Protein AF-A0A831ZA77-F1 (afdb_monomer_lite)

Foldseek 3Di:
DVVVVVVVVVVVVVVVVVVVVVVVVVVVQFKDKDKDFPQDPPVVDPWDWDDDPFKIKTWDDDPPPLQKIKIKMKGQAQDDDQDAFDWFWFQGPVGIDTDTADWDDDHRMIMRGIMMMGIPDHGDGD

Sequence (126 aa):
MKVACISFFIAFILLVILFIAWVCMKVGTENRIRIIFIGDPLTFLPWKGSGTRSYMLEYVPLSCEGTCLLARAWTFMPSGECGEQGSIRVETVNGEIQMVGEPYNSGPYCYNGAFLVISEKFVKLL

Structure (mmCIF, N/CA/C/O backbone):
data_AF-A0A831ZA77-F1
#
_entry.id   AF-A0A831ZA77-F1
#
loop_
_atom_site.group_PDB
_atom_site.id
_atom_site.type_symbol
_atom_site.label_atom_id
_atom_site.label_alt_id
_atom_site.label_comp_id
_atom_site.label_asym_id
_atom_site.label_entity_id
_atom_site.label_seq_id
_atom_site.pdbx_PDB_ins_code
_atom_site.Cartn_x
_atom_site.Cartn_y
_atom_site.Cartn_z
_atom_site.occupancy
_atom_site.B_iso_or_equiv
_atom_site.auth_seq_id
_atom_site.auth_comp_id
_atom_site.auth_asym_id
_atom_site.auth_atom_id
_atom_site.pdbx_PDB_model_num
ATOM 1 N N . MET A 1 1 ? -33.398 24.706 48.703 1.00 59.91 1 MET A N 1
ATOM 2 C CA . MET A 1 1 ? -31.927 24.575 48.545 1.00 59.91 1 MET A CA 1
ATOM 3 C C . MET A 1 1 ? -31.440 23.130 48.433 1.00 59.91 1 MET A C 1
ATOM 5 O O . MET A 1 1 ? -30.793 22.836 47.442 1.00 59.91 1 MET A O 1
ATOM 9 N N . LYS A 1 2 ? -31.764 22.206 49.357 1.00 61.12 2 LYS A N 1
ATOM 10 C CA . LYS A 1 2 ? -31.254 20.812 49.307 1.00 61.12 2 LYS A CA 1
ATOM 11 C C . LYS A 1 2 ? -31.611 20.031 48.027 1.00 61.12 2 LYS A C 1
ATOM 13 O O . LYS A 1 2 ? -30.740 19.389 47.460 1.00 61.12 2 LYS A O 1
ATOM 18 N N . VAL A 1 3 ? -3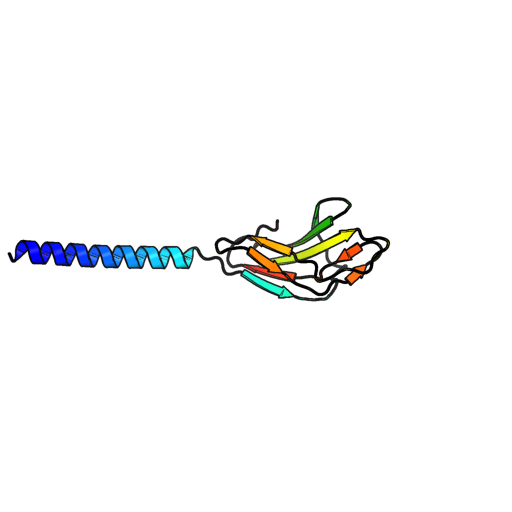2.851 20.137 47.542 1.00 70.00 3 VAL A N 1
ATOM 19 C CA . VAL A 1 3 ? -33.317 19.414 46.337 1.00 70.00 3 VAL A CA 1
ATOM 20 C C . VAL A 1 3 ? -32.602 19.888 45.062 1.00 70.00 3 VAL A C 1
ATOM 22 O O . VAL A 1 3 ? -32.224 19.065 44.238 1.00 70.00 3 VAL A O 1
ATOM 25 N N . ALA A 1 4 ? -32.333 21.194 44.948 1.00 72.94 4 ALA A N 1
ATOM 26 C CA . ALA A 1 4 ? -31.617 21.775 43.809 1.00 72.94 4 ALA A CA 1
ATOM 27 C C . ALA A 1 4 ? -30.126 21.377 43.773 1.00 72.94 4 ALA A C 1
ATOM 29 O O . ALA A 1 4 ? -29.574 21.144 42.701 1.00 72.94 4 ALA A O 1
ATOM 30 N N . CYS A 1 5 ? -29.477 21.240 44.937 1.00 76.00 5 CYS A N 1
ATOM 31 C CA . CYS A 1 5 ? -28.112 20.705 45.004 1.00 76.00 5 CYS A CA 1
ATOM 32 C C . CYS A 1 5 ? -28.054 19.231 44.585 1.00 76.00 5 CYS A C 1
ATOM 34 O O . CYS A 1 5 ? -27.130 18.840 43.879 1.00 76.00 5 CYS A O 1
ATOM 36 N N . ILE A 1 6 ? -29.037 18.421 44.995 1.00 80.62 6 ILE A N 1
ATOM 37 C CA . ILE A 1 6 ? -29.094 16.995 44.637 1.00 80.62 6 ILE A CA 1
ATOM 38 C C . ILE A 1 6 ? -29.320 16.834 43.129 1.00 80.62 6 ILE A C 1
ATOM 40 O O . ILE A 1 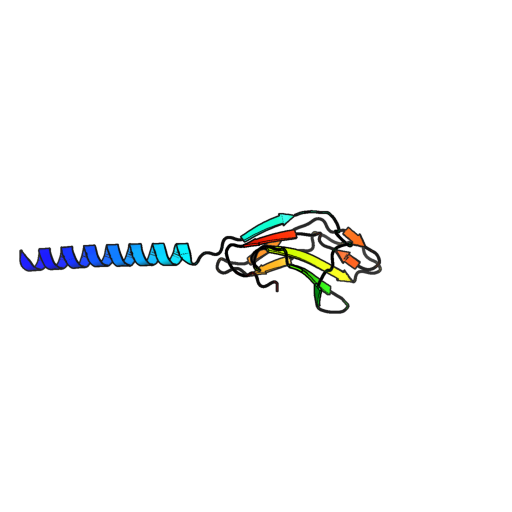6 ? -28.615 16.056 42.490 1.00 80.62 6 ILE A O 1
ATOM 44 N N . SER A 1 7 ? -30.233 17.609 42.534 1.00 80.62 7 SER A N 1
ATOM 45 C CA . SER A 1 7 ? -30.464 17.569 41.086 1.00 80.62 7 SER A CA 1
ATOM 46 C C . SER A 1 7 ? -29.239 18.016 40.284 1.00 80.62 7 SER A C 1
ATOM 48 O O . SER A 1 7 ? -28.936 17.420 39.254 1.00 80.62 7 SER A O 1
ATOM 50 N N . PHE A 1 8 ? -28.499 19.020 40.768 1.00 86.12 8 PHE A N 1
ATOM 51 C CA . PHE A 1 8 ? -27.255 19.467 40.138 1.00 86.12 8 PHE A CA 1
ATOM 52 C C . PHE A 1 8 ? -26.163 18.388 40.193 1.00 86.12 8 PHE A C 1
ATOM 54 O O . PHE A 1 8 ? -25.498 18.131 39.192 1.00 86.12 8 PHE A O 1
ATOM 61 N N . PHE A 1 9 ? -26.020 17.704 41.332 1.00 86.69 9 PHE A N 1
ATOM 62 C CA . PHE A 1 9 ? -25.058 16.610 41.487 1.00 86.69 9 PHE A CA 1
ATOM 63 C C . PHE A 1 9 ? -25.364 15.433 40.552 1.00 86.69 9 PHE A C 1
ATOM 65 O O . PHE A 1 9 ? -24.458 14.895 39.919 1.00 86.69 9 PHE A O 1
ATOM 72 N N . ILE A 1 10 ? -26.641 15.065 40.414 1.00 90.38 10 ILE A N 1
ATOM 73 C CA . ILE A 1 10 ? -27.078 14.004 39.493 1.00 90.38 10 ILE A CA 1
ATOM 74 C C . ILE A 1 10 ? -26.797 14.399 38.037 1.00 90.38 10 ILE A C 1
ATOM 76 O O . ILE A 1 10 ? -26.261 13.591 37.278 1.00 90.38 10 ILE A O 1
ATOM 80 N N . ALA A 1 11 ? -27.105 15.641 37.653 1.00 90.88 11 ALA A N 1
ATOM 81 C CA . ALA A 1 11 ? -26.829 16.144 36.308 1.00 90.88 11 ALA A CA 1
ATOM 82 C C . ALA A 1 11 ? -25.325 16.136 35.990 1.00 90.88 11 ALA A C 1
ATOM 84 O O . ALA A 1 11 ? -24.931 15.729 34.899 1.00 90.88 11 ALA A O 1
ATOM 85 N N . PHE A 1 12 ? -24.480 16.518 36.952 1.00 92.94 12 PHE A N 1
ATOM 86 C CA . PHE A 1 12 ? -23.027 16.482 36.797 1.00 92.94 12 PHE A CA 1
ATOM 87 C C . PHE A 1 12 ? -22.504 15.052 36.602 1.00 92.94 12 PHE A C 1
ATOM 89 O O . PHE A 1 12 ? -21.723 14.807 35.686 1.00 92.94 12 PHE A O 1
ATOM 96 N N . ILE A 1 13 ? -22.980 14.088 37.401 1.00 93.62 13 ILE A N 1
ATOM 97 C CA . ILE A 1 13 ? -22.594 12.674 37.263 1.00 93.62 13 ILE A CA 1
ATOM 98 C C . ILE A 1 13 ? -23.004 12.125 35.890 1.00 93.62 13 ILE A C 1
ATOM 100 O O . ILE A 1 13 ? -22.196 11.481 35.225 1.00 93.62 13 ILE A O 1
ATOM 104 N N . LEU A 1 14 ? -24.227 12.413 35.432 1.00 94.25 14 LEU A N 1
ATOM 105 C CA . LEU A 1 14 ? -24.690 12.002 34.102 1.00 94.25 14 LEU A CA 1
ATOM 106 C C . LEU A 1 14 ? -23.823 12.590 32.985 1.00 94.25 14 LEU A C 1
ATOM 108 O O . LEU A 1 14 ? -23.493 11.890 32.030 1.00 94.25 14 LEU A O 1
ATOM 112 N N . LEU A 1 15 ? -23.416 13.851 33.120 1.00 94.19 15 LEU A N 1
ATOM 113 C CA . LEU A 1 15 ? -22.570 14.525 32.141 1.00 94.19 15 LEU A CA 1
ATOM 114 C C . LEU A 1 15 ? -21.165 13.906 32.087 1.00 94.19 15 LEU A C 1
ATOM 116 O O . LEU A 1 15 ? -20.632 13.694 31.000 1.00 94.19 15 LEU A O 1
ATOM 120 N N . VAL A 1 16 ? -20.603 13.529 33.239 1.00 94.50 16 VAL A N 1
ATOM 121 C CA . VAL A 1 16 ? -19.331 12.793 33.315 1.00 94.50 16 VAL A CA 1
ATOM 122 C C . VAL A 1 16 ? -19.450 11.409 32.669 1.00 94.50 16 VAL A C 1
ATOM 124 O O . VAL A 1 16 ? -18.578 11.032 31.890 1.00 94.50 16 VAL A O 1
ATOM 127 N N . ILE A 1 17 ? -20.533 10.666 32.921 1.00 94.38 17 ILE A N 1
ATOM 128 C CA . ILE A 1 17 ? -20.762 9.350 32.298 1.00 94.38 17 ILE A CA 1
ATOM 129 C C . ILE A 1 17 ? -20.876 9.479 30.774 1.00 94.38 17 ILE A C 1
ATOM 131 O O . ILE A 1 17 ? -20.248 8.709 30.050 1.00 94.38 17 ILE A O 1
ATOM 135 N N . LEU A 1 18 ? -21.628 10.468 30.281 1.00 92.88 18 LEU A N 1
ATOM 136 C CA . LEU A 1 18 ? -21.756 10.737 28.846 1.00 92.88 18 LEU A CA 1
ATOM 137 C C . LEU A 1 18 ? -20.412 11.113 28.216 1.00 92.88 18 LEU A C 1
ATOM 139 O O . LEU A 1 18 ? -20.094 10.639 27.127 1.00 92.88 18 LEU A O 1
ATOM 143 N N . PHE A 1 19 ? -19.604 11.917 28.908 1.00 90.38 19 PHE A N 1
ATOM 144 C CA . PHE A 1 19 ? -18.267 12.274 28.446 1.00 90.38 19 PHE A CA 1
ATOM 145 C C . PHE A 1 19 ? -17.345 11.050 28.366 1.00 90.38 19 PHE A C 1
ATOM 147 O O . PHE A 1 19 ? -16.685 10.848 27.349 1.00 90.38 19 PHE A O 1
ATOM 154 N N . ILE A 1 20 ? -17.344 10.189 29.389 1.00 89.56 20 ILE A N 1
ATOM 155 C CA . ILE A 1 20 ? -16.559 8.944 29.391 1.00 89.56 20 ILE A CA 1
ATOM 156 C C . ILE A 1 20 ? -17.021 8.016 28.261 1.00 89.56 20 ILE A C 1
ATOM 158 O O . ILE A 1 20 ? -16.188 7.516 27.508 1.00 89.56 20 ILE A O 1
ATOM 162 N N . ALA A 1 21 ? -18.332 7.827 28.093 1.00 86.31 21 ALA A N 1
ATOM 163 C CA . ALA A 1 21 ? -18.887 7.006 27.020 1.00 86.31 21 ALA A CA 1
ATOM 164 C C . ALA A 1 21 ? -18.482 7.530 25.633 1.00 86.31 21 ALA A C 1
ATOM 166 O O . ALA A 1 21 ? -18.065 6.750 24.776 1.00 86.31 21 ALA A O 1
ATOM 167 N N . TRP A 1 22 ? -18.524 8.851 25.429 1.00 85.75 22 TRP A N 1
ATOM 168 C CA . TRP A 1 22 ? -18.062 9.477 24.193 1.00 85.75 22 TRP A CA 1
ATOM 169 C C . TRP A 1 22 ? -16.563 9.241 23.960 1.00 85.75 22 TRP A C 1
ATOM 171 O O . TRP A 1 22 ? -16.178 8.803 22.874 1.00 85.75 22 TRP A O 1
ATOM 181 N N . VAL A 1 23 ? -15.710 9.458 24.964 1.00 82.44 23 VAL A N 1
ATOM 182 C CA . VAL A 1 23 ? -14.263 9.210 24.839 1.00 82.44 23 VAL A CA 1
ATOM 183 C C . VAL A 1 23 ? -13.986 7.743 24.497 1.00 82.44 23 VAL A C 1
ATOM 185 O O . VAL A 1 23 ? -13.235 7.470 23.562 1.00 82.44 23 VAL A O 1
ATOM 188 N N . CYS A 1 24 ? -14.635 6.796 25.179 1.00 75.38 24 CYS A N 1
ATOM 189 C CA . CYS A 1 24 ? -14.491 5.368 24.894 1.00 75.38 24 CYS A CA 1
ATOM 190 C C . CYS A 1 24 ? -14.934 5.008 23.469 1.00 75.38 24 CYS A C 1
ATOM 192 O O . CYS A 1 24 ? -14.239 4.258 22.784 1.00 75.38 24 CYS A O 1
ATOM 194 N N . MET A 1 25 ? -16.046 5.575 22.993 1.00 74.19 25 MET A N 1
ATOM 195 C CA . MET A 1 25 ? -16.487 5.384 21.611 1.00 74.19 25 MET A CA 1
ATOM 196 C C . MET A 1 25 ? -15.477 5.940 20.604 1.00 74.19 25 MET A C 1
ATOM 198 O O . MET A 1 25 ? -15.153 5.263 19.633 1.00 74.19 25 MET A O 1
ATOM 202 N N . LYS A 1 26 ? -14.940 7.141 20.846 1.00 68.44 26 LYS A N 1
ATOM 203 C CA . LYS A 1 26 ? -13.965 7.781 19.954 1.00 68.44 26 LYS A CA 1
ATOM 204 C C . LYS A 1 26 ? -12.671 6.965 19.846 1.00 68.44 26 LYS A C 1
ATOM 206 O O . LYS A 1 26 ? -12.165 6.761 18.746 1.00 68.44 26 LYS A O 1
ATOM 211 N N . VAL A 1 27 ? -12.179 6.430 20.962 1.00 62.50 27 VAL A N 1
ATOM 212 C CA . VAL A 1 27 ? -10.982 5.572 20.977 1.00 62.50 27 VAL A CA 1
ATOM 213 C C . VAL A 1 27 ? -11.227 4.252 20.235 1.00 62.50 27 VAL A C 1
ATOM 215 O O . VAL A 1 27 ? -10.364 3.813 19.485 1.00 62.50 27 VAL A O 1
ATOM 218 N N . GLY A 1 28 ? -12.413 3.645 20.358 1.00 56.47 28 GLY A N 1
ATOM 219 C CA . GLY A 1 28 ? -12.762 2.427 19.608 1.00 56.47 28 GLY A CA 1
ATOM 220 C C . GLY A 1 28 ? -12.906 2.637 18.090 1.00 56.47 28 GLY A C 1
ATOM 221 O O . GLY A 1 28 ? -12.836 1.691 17.295 1.00 56.47 28 GLY A O 1
ATOM 222 N N . THR A 1 29 ? -13.109 3.880 17.649 1.00 57.88 29 THR A N 1
ATOM 223 C CA . THR A 1 29 ? -13.216 4.202 16.221 1.00 57.88 29 THR A CA 1
ATOM 224 C C . THR A 1 29 ? -11.871 4.405 15.531 1.00 57.88 29 THR A C 1
ATOM 226 O O . THR A 1 29 ? -11.806 4.169 14.323 1.00 57.88 29 THR A O 1
ATOM 229 N N . GLU A 1 30 ? -10.807 4.742 16.262 1.00 62.47 30 GLU A N 1
ATOM 230 C CA . GLU A 1 30 ? -9.477 4.939 15.679 1.00 62.47 30 GLU A CA 1
ATOM 231 C C . GLU A 1 30 ? -8.940 3.620 15.117 1.00 62.47 30 GLU A C 1
ATOM 233 O O . GLU A 1 30 ? -8.812 2.624 15.821 1.00 62.47 30 GLU A O 1
ATOM 238 N N . ASN A 1 31 ? -8.669 3.598 13.814 1.00 66.81 31 ASN A N 1
ATOM 239 C CA . ASN A 1 31 ? -8.097 2.436 13.155 1.00 66.81 31 ASN A CA 1
ATOM 240 C C . ASN A 1 31 ? -6.573 2.549 13.204 1.00 66.81 31 ASN A C 1
ATOM 242 O O . ASN A 1 31 ? -6.007 3.451 12.582 1.00 66.81 31 ASN A O 1
ATOM 246 N N . ARG A 1 32 ? -5.894 1.660 13.933 1.00 73.62 32 ARG A N 1
ATOM 247 C CA . ARG A 1 32 ? -4.428 1.655 13.941 1.00 73.62 32 ARG A CA 1
ATOM 248 C C . ARG A 1 32 ? -3.924 1.042 12.644 1.00 73.62 32 ARG A C 1
ATOM 250 O O . ARG A 1 32 ? -4.276 -0.089 12.321 1.00 73.62 32 ARG A O 1
ATOM 257 N N . ILE A 1 33 ? -3.090 1.784 11.918 1.00 77.25 33 ILE A N 1
ATOM 258 C CA . ILE A 1 33 ? -2.397 1.302 10.722 1.00 77.25 33 ILE A CA 1
ATOM 259 C C . ILE A 1 33 ? -0.898 1.280 11.012 1.00 77.25 33 ILE A C 1
ATOM 261 O O . ILE A 1 33 ? -0.330 2.264 11.482 1.00 77.25 33 ILE A O 1
ATOM 265 N N . ARG A 1 34 ? -0.259 0.143 10.752 1.00 81.94 34 ARG A N 1
ATOM 266 C CA . ARG A 1 34 ? 1.189 -0.041 10.787 1.00 81.94 34 ARG A CA 1
ATOM 267 C C . ARG A 1 34 ? 1.677 -0.274 9.371 1.00 81.94 34 ARG A C 1
ATOM 269 O O . ARG A 1 34 ? 1.096 -1.069 8.638 1.00 81.94 34 ARG A O 1
ATOM 276 N N . ILE A 1 35 ? 2.751 0.413 9.017 1.00 82.12 35 ILE A N 1
ATOM 277 C CA . ILE A 1 35 ? 3.357 0.334 7.694 1.00 82.12 35 ILE A CA 1
ATOM 278 C C . ILE A 1 35 ? 4.817 -0.045 7.879 1.00 82.12 35 ILE A C 1
ATOM 280 O O . ILE A 1 35 ? 5.515 0.554 8.695 1.00 82.12 35 ILE A O 1
ATOM 284 N N . ILE A 1 36 ? 5.257 -1.061 7.148 1.00 85.94 36 ILE A N 1
ATOM 285 C CA . ILE A 1 36 ? 6.621 -1.578 7.204 1.00 85.94 36 ILE A CA 1
ATOM 286 C C . ILE A 1 36 ? 7.168 -1.602 5.780 1.00 85.94 36 ILE A C 1
ATOM 288 O O . ILE A 1 36 ? 6.583 -2.231 4.901 1.00 85.94 36 ILE A O 1
ATOM 292 N N . PHE A 1 37 ? 8.287 -0.920 5.552 1.00 85.38 37 PHE A N 1
ATOM 293 C CA . PHE A 1 37 ? 9.014 -0.991 4.287 1.00 85.38 37 PHE A CA 1
ATOM 294 C C . PHE A 1 37 ? 9.763 -2.323 4.200 1.00 85.38 37 PHE A C 1
ATOM 296 O O . PHE A 1 37 ? 10.532 -2.655 5.100 1.00 85.38 37 PHE A O 1
ATOM 303 N N . ILE A 1 38 ? 9.521 -3.093 3.137 1.00 85.81 38 ILE A N 1
ATOM 304 C CA . ILE A 1 38 ? 10.189 -4.382 2.907 1.00 85.81 38 ILE A CA 1
ATOM 305 C C . ILE A 1 38 ? 11.419 -4.223 2.004 1.00 85.81 38 ILE A C 1
ATOM 307 O O . ILE A 1 38 ? 12.364 -4.996 2.128 1.00 85.81 38 ILE A O 1
ATOM 311 N N . GLY A 1 39 ? 11.427 -3.240 1.100 1.00 74.69 39 GLY A N 1
ATOM 312 C CA . GLY A 1 39 ? 12.541 -2.971 0.179 1.00 74.69 39 GLY A CA 1
ATOM 313 C C . GLY A 1 39 ? 12.742 -4.003 -0.939 1.00 74.69 39 GLY A C 1
ATOM 314 O O . GLY A 1 39 ? 13.182 -3.635 -2.024 1.00 74.69 39 GLY A O 1
ATOM 315 N N . ASP A 1 40 ? 12.370 -5.267 -0.730 1.00 75.00 40 ASP A N 1
ATOM 316 C CA . ASP A 1 40 ? 12.458 -6.314 -1.752 1.00 75.00 40 ASP A CA 1
ATOM 317 C C . ASP A 1 40 ? 11.432 -6.068 -2.887 1.00 75.00 40 ASP A C 1
ATOM 3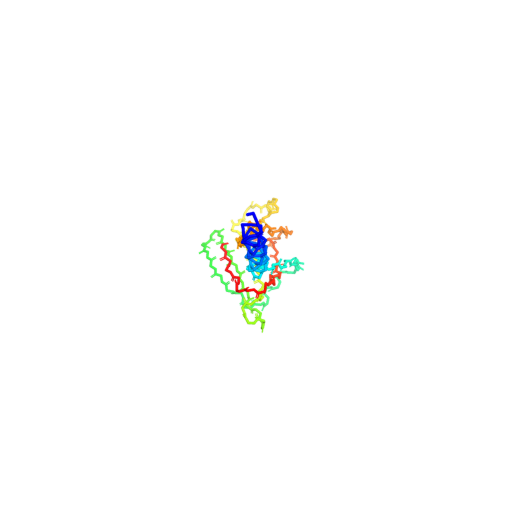19 O O . ASP A 1 40 ? 10.259 -5.777 -2.612 1.00 75.00 40 ASP A O 1
ATOM 323 N N . PRO A 1 41 ? 11.834 -6.171 -4.171 1.00 69.62 41 PRO A N 1
ATOM 324 C CA . PRO A 1 41 ? 10.928 -6.058 -5.309 1.00 69.62 41 PRO A CA 1
ATOM 325 C C . PRO A 1 41 ? 9.780 -7.081 -5.305 1.00 69.62 41 PRO A C 1
ATOM 327 O O . PRO A 1 41 ? 8.732 -6.794 -5.893 1.00 69.62 41 PRO A O 1
ATOM 330 N N . LEU A 1 42 ? 9.946 -8.247 -4.658 1.00 83.62 42 LEU A N 1
ATOM 331 C CA . LEU A 1 42 ? 8.928 -9.299 -4.486 1.00 83.62 42 LEU A CA 1
ATOM 332 C C . LEU A 1 42 ? 8.135 -9.610 -5.774 1.00 83.62 42 LEU A C 1
ATOM 334 O O . LEU A 1 42 ? 6.924 -9.849 -5.752 1.00 83.62 42 LEU A O 1
ATOM 338 N N . THR A 1 43 ? 8.799 -9.582 -6.932 1.00 82.56 43 THR A N 1
ATOM 339 C CA . THR A 1 43 ? 8.166 -9.707 -8.262 1.00 82.56 43 THR A CA 1
ATOM 340 C C . THR A 1 43 ? 7.539 -11.072 -8.516 1.00 82.56 43 THR A C 1
ATOM 342 O O . THR A 1 43 ? 6.687 -11.193 -9.389 1.00 82.56 43 THR A O 1
ATOM 345 N N . PHE A 1 44 ? 7.924 -12.084 -7.738 1.00 86.31 44 PHE A N 1
ATOM 346 C CA . PHE A 1 44 ? 7.360 -13.431 -7.792 1.00 86.31 44 PHE A CA 1
ATOM 347 C C . PHE A 1 44 ? 5.931 -13.522 -7.232 1.00 86.31 44 PHE A C 1
ATOM 349 O O . PHE A 1 44 ? 5.267 -14.541 -7.424 1.00 86.31 44 PHE A O 1
ATOM 356 N N . LEU A 1 45 ? 5.452 -12.498 -6.516 1.00 90.00 45 LEU A N 1
ATOM 357 C CA . LEU A 1 45 ? 4.102 -12.492 -5.960 1.00 90.00 45 LEU A CA 1
ATOM 358 C C . LEU A 1 45 ? 3.039 -12.156 -7.025 1.00 90.00 45 LEU A C 1
ATOM 360 O O . LEU A 1 45 ? 3.310 -11.407 -7.964 1.00 90.00 45 LEU A O 1
ATOM 364 N N . PRO A 1 46 ? 1.800 -12.659 -6.87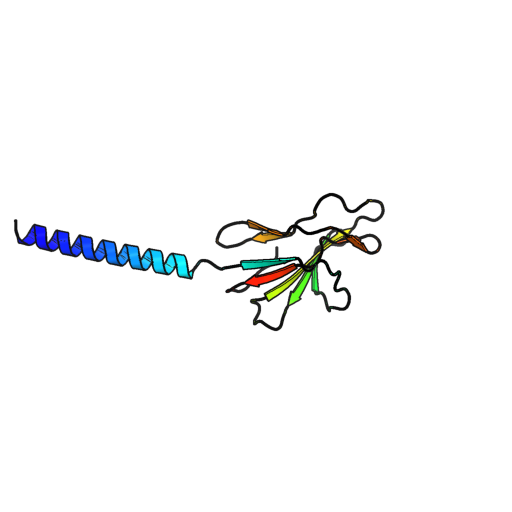6 1.00 90.00 46 PRO A N 1
ATOM 365 C CA . PRO A 1 46 ? 0.707 -12.399 -7.811 1.00 90.00 46 PRO A CA 1
ATOM 366 C C . PRO A 1 46 ? 0.064 -11.026 -7.554 1.00 90.00 46 PRO A C 1
ATOM 368 O O . PRO A 1 46 ? -1.046 -10.925 -7.025 1.00 90.00 46 PRO A O 1
ATOM 371 N N . TRP A 1 47 ? 0.777 -9.960 -7.909 1.00 90.44 47 TRP A N 1
ATOM 372 C CA . TRP A 1 47 ? 0.322 -8.579 -7.749 1.00 90.44 47 TRP A CA 1
ATOM 373 C C . TRP A 1 47 ? -0.956 -8.294 -8.550 1.00 90.44 47 TRP A C 1
ATOM 375 O O . TRP A 1 47 ? -1.071 -8.646 -9.724 1.00 90.44 47 TRP A O 1
ATOM 385 N N . LYS A 1 48 ? -1.922 -7.625 -7.912 1.00 90.50 48 LYS A N 1
ATOM 386 C CA . LYS A 1 48 ? -3.131 -7.087 -8.551 1.00 90.50 48 LYS A CA 1
ATOM 387 C C . LYS A 1 48 ? -3.038 -5.572 -8.593 1.00 90.50 48 LYS A C 1
ATOM 389 O O . LYS A 1 48 ? -2.720 -4.965 -7.579 1.00 90.50 48 LYS A O 1
ATOM 394 N N . GLY A 1 49 ? -3.320 -4.973 -9.744 1.00 88.94 49 GLY A N 1
ATOM 395 C CA . GLY A 1 49 ? -3.123 -3.542 -9.968 1.00 88.94 49 GLY A CA 1
ATOM 396 C C . GLY A 1 49 ? -4.409 -2.776 -10.251 1.00 88.94 49 GLY A C 1
ATOM 397 O O . GLY A 1 49 ? -5.347 -3.315 -10.839 1.00 88.94 49 GLY A O 1
ATOM 398 N N . SER A 1 50 ? -4.423 -1.504 -9.867 1.00 88.94 50 SER A N 1
ATOM 399 C CA . SER A 1 50 ? -5.367 -0.494 -10.342 1.00 88.94 50 SER A CA 1
ATOM 400 C C . SER A 1 50 ? -4.591 0.759 -10.740 1.00 88.94 50 SER A C 1
ATOM 402 O O . SER A 1 50 ? -3.762 1.250 -9.973 1.00 88.94 50 SER A O 1
ATOM 404 N N . GLY A 1 51 ? -4.836 1.278 -11.942 1.00 88.00 51 GLY A N 1
ATOM 405 C CA . GLY A 1 51 ? -4.092 2.420 -12.465 1.00 88.00 51 GLY A CA 1
ATOM 406 C C . GLY A 1 51 ? -4.195 2.576 -13.977 1.00 88.00 51 GLY A C 1
ATOM 407 O O . GLY A 1 51 ? -5.160 2.148 -14.610 1.00 88.00 51 GLY A O 1
ATOM 408 N N . THR A 1 52 ? -3.184 3.214 -14.556 1.00 89.81 52 THR A N 1
ATOM 409 C CA . THR A 1 52 ? -3.061 3.516 -15.985 1.00 89.81 52 THR A CA 1
ATOM 410 C C . THR A 1 52 ? -1.796 2.887 -16.571 1.00 89.81 52 THR A C 1
ATOM 412 O O . THR A 1 52 ? -1.060 2.165 -15.908 1.00 89.81 52 THR A O 1
ATOM 415 N N . ARG A 1 53 ? -1.501 3.179 -17.843 1.00 86.00 53 ARG A N 1
ATOM 416 C CA . ARG A 1 53 ? -0.226 2.784 -18.463 1.00 86.00 53 ARG A CA 1
ATOM 417 C C . ARG A 1 53 ? 0.979 3.553 -17.910 1.00 86.00 53 ARG A C 1
ATOM 419 O O . ARG A 1 53 ? 2.101 3.097 -18.097 1.00 86.00 53 ARG A O 1
ATOM 426 N N . SER A 1 54 ? 0.747 4.695 -17.261 1.00 86.00 54 SER A N 1
ATOM 427 C CA . SER A 1 54 ? 1.807 5.594 -16.790 1.00 86.00 54 SER A CA 1
ATOM 428 C C . SER A 1 54 ? 2.054 5.515 -15.286 1.00 86.00 54 SER A C 1
ATOM 430 O O . SER A 1 54 ? 3.099 5.955 -14.821 1.00 86.00 54 SER A O 1
ATOM 432 N N . TYR A 1 55 ? 1.109 4.969 -14.524 1.00 87.50 55 TYR A N 1
ATOM 433 C CA . TYR A 1 55 ? 1.239 4.735 -13.090 1.00 87.50 55 TYR A CA 1
ATOM 434 C C . TYR A 1 55 ? 0.323 3.593 -12.667 1.00 87.50 55 TYR A C 1
ATOM 436 O O . TYR A 1 55 ? -0.768 3.447 -13.218 1.00 87.50 55 TYR A O 1
ATOM 444 N N . MET A 1 56 ? 0.723 2.823 -11.666 1.00 90.38 56 MET A N 1
ATOM 445 C CA . MET A 1 56 ? -0.075 1.723 -11.139 1.00 90.38 56 MET A CA 1
ATOM 446 C C . MET A 1 56 ? 0.139 1.593 -9.643 1.00 90.38 56 MET A C 1
ATOM 448 O O . MET A 1 56 ? 1.271 1.649 -9.167 1.00 90.38 56 MET A O 1
ATOM 452 N N . LEU A 1 57 ? -0.955 1.364 -8.927 1.00 89.19 57 LEU A N 1
ATOM 453 C CA . LEU A 1 57 ? -0.939 0.901 -7.552 1.00 89.19 57 LEU A CA 1
ATOM 454 C C . LEU A 1 57 ? -1.210 -0.598 -7.562 1.00 89.19 57 LEU A C 1
ATOM 456 O O . LEU A 1 57 ? -2.237 -1.048 -8.068 1.00 89.19 57 LEU A O 1
ATOM 460 N N . GLU A 1 58 ? -0.288 -1.367 -7.010 1.00 90.94 58 GLU A N 1
ATOM 461 C CA . GLU A 1 58 ? -0.351 -2.817 -6.962 1.00 90.94 58 GLU A CA 1
ATOM 462 C C . GLU A 1 58 ? -0.443 -3.304 -5.524 1.00 90.94 58 GLU A C 1
ATOM 464 O O . GLU A 1 58 ? 0.176 -2.748 -4.617 1.00 90.94 58 GLU A O 1
ATOM 469 N N . TYR A 1 59 ? -1.201 -4.375 -5.317 1.00 89.44 59 TYR A N 1
ATOM 470 C CA . TYR A 1 59 ? -1.347 -4.990 -4.014 1.00 89.44 59 TYR A CA 1
ATOM 471 C C . TYR A 1 59 ? -1.441 -6.513 -4.077 1.00 89.44 59 TYR A C 1
ATOM 473 O O . TYR A 1 59 ? -1.879 -7.103 -5.068 1.00 89.44 59 TYR A O 1
ATOM 481 N N . VAL A 1 60 ? -1.057 -7.149 -2.974 1.00 90.88 60 VAL A N 1
ATOM 482 C CA . VAL A 1 60 ? -1.250 -8.578 -2.716 1.00 90.88 60 VAL A CA 1
ATOM 483 C C . VAL A 1 60 ? -1.983 -8.702 -1.382 1.00 90.88 60 VAL A C 1
ATOM 485 O O . VAL A 1 60 ? -1.413 -8.328 -0.353 1.00 90.88 60 VAL A O 1
ATOM 488 N N . PRO A 1 61 ? -3.237 -9.190 -1.360 1.00 83.00 61 PRO A N 1
ATOM 489 C CA . PRO A 1 61 ? -3.912 -9.465 -0.100 1.00 83.00 61 PRO A CA 1
ATOM 490 C C . PRO A 1 61 ? -3.182 -10.601 0.623 1.00 83.00 61 PRO A C 1
ATOM 492 O O . PRO A 1 61 ? -2.853 -11.620 0.012 1.00 83.00 61 PRO A O 1
ATOM 495 N N . LEU A 1 62 ? -2.923 -10.424 1.916 1.00 82.94 62 LEU A N 1
ATOM 496 C CA . LEU A 1 62 ? -2.324 -11.456 2.761 1.00 82.94 62 LEU A CA 1
ATOM 497 C C . LEU A 1 62 ? -3.419 -12.231 3.504 1.00 82.94 62 LEU A C 1
ATOM 499 O O . LEU A 1 62 ? -4.569 -11.800 3.571 1.00 82.94 62 LEU A O 1
ATOM 503 N N . SER A 1 63 ? -3.066 -13.374 4.097 1.00 80.81 63 SER A N 1
ATOM 504 C CA . SER A 1 63 ? -4.011 -14.275 4.785 1.00 80.81 63 SER A CA 1
ATOM 505 C C . SER A 1 63 ? -4.661 -13.700 6.056 1.00 80.81 63 SER A C 1
ATOM 507 O O . SER A 1 63 ? -5.41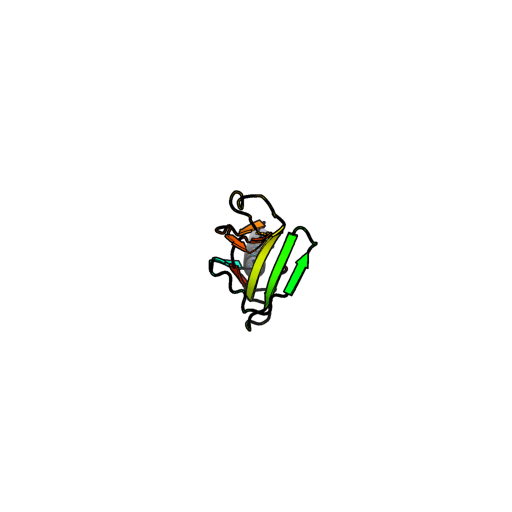4 -14.398 6.726 1.00 80.81 63 SER A O 1
ATOM 509 N N . CYS A 1 64 ? -4.385 -12.447 6.409 1.00 74.00 64 CYS A N 1
ATOM 510 C CA . CYS A 1 64 ? -5.056 -11.724 7.482 1.00 74.00 64 CYS A CA 1
ATOM 511 C C . CYS A 1 64 ? -6.266 -10.980 6.911 1.00 74.00 64 CYS A C 1
ATOM 513 O O . CYS A 1 64 ? -6.114 -9.853 6.459 1.00 74.00 64 CYS A O 1
ATOM 515 N N . GLU A 1 65 ? -7.423 -11.656 6.875 1.00 71.31 65 GLU A N 1
ATOM 516 C CA . GLU A 1 65 ? -8.815 -11.176 6.689 1.00 71.31 65 GLU A CA 1
ATOM 517 C C . GLU A 1 65 ? -9.041 -9.750 6.114 1.00 71.31 65 GLU A C 1
ATOM 519 O O . GLU A 1 65 ? -9.868 -8.991 6.608 1.00 71.31 65 GLU A O 1
ATOM 524 N N . GLY A 1 66 ? -8.312 -9.345 5.067 1.00 65.81 66 GLY A N 1
ATOM 525 C CA . GLY A 1 66 ? -8.347 -7.977 4.520 1.00 65.81 66 GLY A CA 1
ATOM 526 C C . GLY A 1 66 ? -7.783 -6.875 5.434 1.00 65.81 66 GLY A C 1
ATOM 527 O O . GLY A 1 66 ? -7.891 -5.692 5.104 1.00 65.81 66 GLY A O 1
ATOM 528 N N . THR A 1 67 ? -7.175 -7.250 6.557 1.00 77.69 67 THR A N 1
ATOM 529 C CA . THR A 1 67 ? -6.512 -6.369 7.525 1.00 77.69 67 THR A CA 1
ATOM 530 C C . THR A 1 67 ? -5.033 -6.181 7.229 1.00 77.69 67 THR A C 1
ATOM 532 O O . THR A 1 67 ? -4.444 -5.209 7.696 1.00 77.69 67 THR A O 1
ATOM 535 N N . CYS A 1 68 ? -4.423 -7.039 6.409 1.00 84.12 68 CYS A N 1
ATOM 536 C CA . CYS A 1 68 ? -3.109 -6.742 5.858 1.00 84.12 68 CYS A CA 1
ATOM 537 C C . CYS A 1 68 ? -2.944 -7.081 4.382 1.00 84.12 68 CYS A C 1
ATOM 539 O O . CYS A 1 68 ? -3.531 -8.013 3.829 1.00 84.12 68 CYS A O 1
ATOM 541 N N . LEU A 1 69 ? -2.092 -6.286 3.751 1.00 88.25 69 LEU A N 1
ATOM 542 C CA . LEU A 1 69 ? -1.735 -6.402 2.351 1.00 88.25 69 LEU A CA 1
ATOM 543 C C . LEU A 1 69 ? -0.286 -5.975 2.153 1.00 88.25 69 LEU A C 1
ATOM 545 O O . LEU A 1 69 ? 0.276 -5.219 2.949 1.00 88.25 69 LEU A O 1
ATOM 549 N N . LEU A 1 70 ? 0.302 -6.445 1.064 1.00 90.38 70 LEU A N 1
ATOM 550 C CA . LEU A 1 70 ? 1.459 -5.787 0.481 1.00 90.38 70 LEU A CA 1
ATOM 551 C C . LEU A 1 70 ? 0.959 -4.767 -0.528 1.00 90.38 70 LEU A C 1
ATOM 553 O O . LEU A 1 70 ? 0.068 -5.087 -1.309 1.00 90.38 70 LEU A O 1
ATOM 557 N N . ALA A 1 71 ? 1.526 -3.570 -0.515 1.00 89.81 71 ALA A N 1
ATOM 558 C CA . ALA A 1 71 ? 1.286 -2.526 -1.496 1.00 89.81 71 ALA A CA 1
ATOM 559 C C . ALA A 1 71 ? 2.612 -2.091 -2.114 1.00 89.81 71 ALA A C 1
ATOM 561 O O . ALA A 1 71 ? 3.631 -2.020 -1.431 1.00 89.81 71 ALA A O 1
ATOM 562 N N . ARG A 1 72 ? 2.591 -1.765 -3.398 1.00 89.50 72 ARG A N 1
ATOM 563 C CA . ARG A 1 72 ? 3.664 -1.044 -4.082 1.00 89.50 72 ARG A CA 1
ATOM 564 C C . ARG A 1 72 ? 3.054 -0.185 -5.174 1.00 89.50 72 ARG A C 1
ATOM 566 O O . ARG A 1 72 ? 1.943 -0.446 -5.622 1.00 89.50 72 ARG A O 1
ATOM 573 N N . ALA A 1 73 ? 3.778 0.818 -5.622 1.00 89.12 73 ALA A N 1
ATOM 574 C CA . ALA A 1 73 ? 3.389 1.634 -6.752 1.00 89.12 73 ALA A CA 1
ATOM 575 C C . ALA A 1 73 ? 4.545 1.725 -7.735 1.00 89.12 73 ALA A C 1
ATOM 577 O O . ALA A 1 73 ? 5.717 1.699 -7.348 1.00 89.12 73 ALA A O 1
ATOM 578 N N . TRP A 1 74 ? 4.203 1.846 -9.010 1.00 89.00 74 TRP A N 1
ATOM 579 C CA . TRP A 1 74 ? 5.177 2.143 -10.041 1.00 89.00 74 TRP A CA 1
ATOM 580 C C . TRP A 1 74 ? 4.696 3.235 -10.979 1.00 89.00 74 TRP A C 1
ATOM 582 O O . TRP A 1 74 ? 3.496 3.427 -11.178 1.00 89.00 74 TRP A O 1
ATOM 592 N N . THR A 1 75 ? 5.648 3.938 -11.577 1.00 88.94 75 THR A N 1
ATOM 593 C CA . THR A 1 75 ? 5.430 4.932 -12.627 1.00 88.94 75 THR A CA 1
ATOM 594 C C . THR A 1 75 ? 6.239 4.572 -13.864 1.00 88.94 75 THR A C 1
ATOM 596 O O . THR A 1 75 ? 7.348 4.051 -13.776 1.00 88.94 75 THR A O 1
ATOM 599 N N . PHE A 1 76 ? 5.672 4.808 -15.044 1.00 88.19 76 PHE A N 1
ATOM 600 C CA . PHE A 1 76 ? 6.382 4.635 -16.307 1.00 88.19 76 PHE A CA 1
ATOM 601 C C . PHE A 1 76 ? 7.379 5.775 -16.482 1.00 88.19 76 PHE A C 1
ATOM 603 O O . PHE A 1 76 ? 6.990 6.938 -16.594 1.00 88.19 76 PHE A O 1
ATOM 610 N N . MET A 1 77 ? 8.661 5.429 -16.519 1.00 86.81 77 MET A N 1
ATOM 611 C CA . MET A 1 77 ? 9.756 6.371 -16.681 1.00 86.81 77 MET A CA 1
ATOM 612 C C . MET A 1 77 ? 10.859 5.745 -17.551 1.00 86.81 77 MET A C 1
ATOM 614 O O . MET A 1 77 ? 11.855 5.240 -17.046 1.00 86.81 77 MET A O 1
ATOM 618 N N . PRO A 1 78 ? 10.695 5.756 -18.886 1.00 78.50 78 PRO A N 1
ATOM 619 C CA . PRO A 1 78 ? 11.533 4.983 -19.807 1.00 78.50 78 PRO A CA 1
ATOM 620 C C . PRO A 1 78 ? 12.945 5.544 -20.022 1.00 78.50 78 PRO A C 1
ATOM 622 O O . PRO A 1 78 ? 13.766 4.902 -20.672 1.00 78.50 78 PRO A O 1
ATOM 625 N N . SER A 1 79 ? 13.222 6.771 -19.582 1.00 71.19 79 SER A N 1
ATOM 626 C CA . SER A 1 79 ? 14.468 7.484 -19.911 1.00 71.19 79 SER A CA 1
ATOM 627 C C . SER A 1 79 ? 14.976 8.359 -18.764 1.00 71.19 79 SER A C 1
ATOM 629 O O . SER A 1 79 ? 15.783 9.254 -18.994 1.00 71.19 79 SER A O 1
ATOM 631 N N . GLY A 1 80 ? 14.477 8.134 -17.546 1.00 71.56 80 GLY A N 1
ATOM 632 C CA . GLY A 1 80 ? 14.846 8.897 -16.355 1.00 71.56 80 GLY A CA 1
ATOM 633 C C . GLY A 1 80 ? 15.414 7.996 -15.267 1.00 71.56 80 GLY A C 1
ATOM 634 O O . GLY A 1 80 ? 15.069 6.820 -15.182 1.00 71.56 80 GLY A O 1
ATOM 635 N N . GLU A 1 81 ? 16.268 8.557 -14.420 1.00 77.94 81 GLU A N 1
ATOM 636 C CA . GLU A 1 81 ? 16.538 7.966 -13.111 1.00 77.94 81 GLU A CA 1
ATOM 637 C C . GLU A 1 81 ? 15.266 8.061 -12.270 1.00 77.94 81 GLU A C 1
ATOM 639 O O . GLU A 1 81 ? 14.539 9.054 -12.371 1.00 77.94 81 GLU A O 1
ATOM 644 N N . CYS A 1 82 ? 14.976 7.044 -11.451 1.00 79.75 82 CYS A N 1
ATOM 645 C CA . CYS A 1 82 ? 13.906 7.168 -10.471 1.00 79.75 82 CYS A CA 1
ATOM 646 C C . CYS A 1 82 ? 14.199 8.384 -9.594 1.00 79.75 82 CYS A C 1
ATOM 648 O O . CYS A 1 82 ? 15.181 8.389 -8.859 1.00 79.75 82 CYS A O 1
ATOM 650 N N . GLY A 1 83 ? 13.384 9.432 -9.748 1.00 67.50 83 GLY A N 1
ATOM 651 C CA . GLY A 1 83 ? 13.518 10.670 -8.991 1.00 67.50 83 GLY A CA 1
ATOM 652 C C . GLY A 1 83 ? 13.297 10.449 -7.496 1.00 67.50 83 GLY A C 1
ATOM 653 O O . GLY A 1 83 ? 13.068 9.325 -7.042 1.00 67.50 83 GLY A O 1
ATOM 654 N N . GLU A 1 84 ? 13.348 11.533 -6.722 1.00 64.19 84 GLU A N 1
ATOM 655 C CA . GLU A 1 84 ? 13.215 11.444 -5.268 1.00 64.19 84 GLU A CA 1
ATOM 656 C C . GLU A 1 84 ? 11.937 10.712 -4.827 1.00 64.19 84 GLU A C 1
ATOM 658 O O . GLU A 1 84 ? 10.853 10.932 -5.368 1.00 64.19 84 GLU A O 1
ATOM 663 N N . GLN A 1 85 ? 12.122 9.834 -3.834 1.00 62.09 85 GLN A N 1
ATOM 664 C CA . GLN A 1 85 ? 11.135 9.220 -2.940 1.00 62.09 85 GLN A CA 1
ATOM 665 C C . GLN A 1 85 ? 9.670 9.313 -3.405 1.00 62.09 85 GLN A C 1
ATOM 667 O O . GLN A 1 85 ? 8.864 10.079 -2.872 1.00 62.09 85 GLN A O 1
ATOM 672 N N . GLY A 1 86 ? 9.302 8.475 -4.379 1.00 63.19 86 GLY A N 1
ATOM 673 C CA . GLY A 1 86 ? 7.900 8.250 -4.716 1.00 63.19 86 GLY A CA 1
ATOM 674 C C . GLY A 1 86 ? 7.133 7.780 -3.479 1.00 63.19 86 GLY A C 1
ATOM 675 O O . GLY A 1 86 ? 7.550 6.834 -2.808 1.00 63.19 86 GLY A O 1
ATOM 676 N N . SER A 1 87 ? 6.020 8.439 -3.161 1.00 69.50 87 SER A N 1
ATOM 677 C CA . SER A 1 87 ? 5.224 8.111 -1.982 1.00 69.50 87 SER A CA 1
ATOM 678 C C . SER A 1 87 ? 3.842 7.579 -2.339 1.00 69.50 87 SER A C 1
ATOM 680 O O . SER A 1 87 ? 3.204 8.049 -3.279 1.00 69.50 87 SER A O 1
ATOM 682 N N . ILE A 1 88 ? 3.366 6.597 -1.572 1.00 73.06 88 ILE A N 1
ATOM 683 C CA . ILE A 1 88 ? 1.949 6.205 -1.587 1.00 73.06 88 ILE A CA 1
ATOM 684 C C . ILE A 1 88 ? 1.286 6.881 -0.397 1.00 73.06 88 ILE A C 1
ATOM 686 O O . ILE A 1 88 ? 1.796 6.806 0.720 1.00 73.06 88 ILE A O 1
ATOM 690 N N . ARG A 1 89 ? 0.142 7.524 -0.616 1.00 74.50 89 ARG A N 1
ATOM 691 C CA . ARG A 1 89 ? -0.662 8.086 0.469 1.00 74.50 89 ARG A CA 1
ATOM 692 C C . ARG A 1 89 ? -1.779 7.118 0.822 1.00 74.50 89 ARG A C 1
ATOM 694 O O . ARG A 1 89 ? -2.506 6.662 -0.050 1.00 74.50 89 ARG A O 1
ATOM 701 N N . VAL A 1 90 ? -1.904 6.805 2.103 1.00 70.12 90 VAL A N 1
ATOM 702 C CA . VAL A 1 90 ? -3.003 6.010 2.646 1.00 70.12 90 VAL A CA 1
ATOM 703 C C . VAL A 1 90 ? -3.913 6.960 3.403 1.00 70.12 90 VAL A C 1
ATOM 705 O O . VAL A 1 90 ? -3.503 7.547 4.405 1.00 70.12 90 VAL A O 1
ATOM 708 N N . GLU A 1 91 ? -5.141 7.125 2.923 1.00 68.00 91 GLU A N 1
ATOM 709 C CA . GLU A 1 91 ? -6.149 7.895 3.644 1.00 68.00 91 GLU A CA 1
ATOM 710 C C . GLU A 1 91 ? -6.665 7.072 4.830 1.00 68.00 91 GLU A C 1
ATOM 712 O O . GLU A 1 91 ? -7.060 5.911 4.694 1.00 68.00 91 GLU A O 1
ATOM 717 N N . THR A 1 92 ? -6.632 7.669 6.018 1.00 65.81 92 THR A N 1
ATOM 718 C CA . THR A 1 92 ? -7.109 7.052 7.256 1.00 65.81 92 THR A CA 1
ATOM 719 C C . THR A 1 92 ? -8.136 7.951 7.927 1.00 65.81 92 THR A C 1
ATOM 721 O O . THR A 1 92 ? -8.205 9.150 7.665 1.00 65.81 92 THR A O 1
ATOM 724 N N . VAL A 1 93 ? -8.894 7.391 8.872 1.00 62.41 93 VAL A N 1
ATOM 725 C CA . VAL A 1 93 ? -9.878 8.144 9.673 1.00 62.41 93 VAL A CA 1
ATOM 726 C C . VAL A 1 93 ? -9.224 9.303 10.452 1.00 62.41 93 VAL A C 1
ATOM 728 O O . VAL A 1 93 ? -9.897 10.272 10.788 1.00 62.41 93 VAL A O 1
ATOM 731 N N . ASN A 1 94 ? -7.909 9.228 10.698 1.00 61.09 94 ASN A N 1
ATOM 732 C CA . ASN A 1 94 ? -7.147 10.198 11.485 1.00 61.09 94 ASN A CA 1
ATOM 733 C C . ASN A 1 94 ? -6.219 11.090 10.633 1.00 61.09 94 ASN A C 1
ATOM 735 O O . ASN A 1 94 ? -5.423 11.838 11.199 1.00 61.09 94 ASN A O 1
ATOM 739 N N . GLY A 1 95 ? -6.303 11.019 9.299 1.00 67.12 95 GLY A N 1
ATOM 740 C CA . GLY A 1 95 ? -5.470 11.793 8.370 1.00 67.12 95 GLY A CA 1
ATOM 741 C C . GLY A 1 95 ? -4.749 10.936 7.326 1.00 67.12 95 GLY A C 1
ATOM 742 O O . GLY A 1 95 ? -4.981 9.731 7.221 1.00 67.12 95 GLY A O 1
ATOM 743 N N . GLU A 1 96 ? -3.868 11.559 6.544 1.00 72.25 96 GLU A N 1
ATOM 744 C CA . GLU A 1 96 ? -3.070 10.885 5.513 1.00 72.25 96 GLU A CA 1
ATOM 745 C C . GLU A 1 96 ? -1.780 10.306 6.111 1.00 72.25 96 GLU A C 1
ATOM 747 O O . GLU A 1 96 ? -1.016 11.016 6.765 1.00 72.25 96 GLU A O 1
ATOM 752 N N . ILE A 1 97 ? -1.508 9.023 5.855 1.00 75.62 97 ILE A N 1
ATOM 753 C CA . ILE A 1 97 ? -0.198 8.418 6.121 1.00 75.62 97 ILE A CA 1
ATOM 754 C C . ILE A 1 97 ? 0.568 8.334 4.806 1.00 75.62 97 ILE A C 1
ATOM 756 O O . ILE A 1 97 ? 0.097 7.739 3.838 1.00 75.62 97 ILE A O 1
ATOM 760 N N . GLN A 1 98 ? 1.769 8.901 4.778 1.00 80.69 98 GLN A N 1
ATOM 761 C CA . GLN A 1 98 ? 2.652 8.835 3.622 1.00 80.69 98 GLN A CA 1
ATOM 762 C C . GLN A 1 98 ? 3.633 7.667 3.771 1.00 80.69 98 GLN A C 1
ATOM 764 O O . GLN A 1 98 ? 4.431 7.623 4.705 1.00 80.69 98 GLN A O 1
ATOM 769 N N . MET A 1 99 ? 3.577 6.720 2.839 1.00 80.31 99 MET A N 1
ATOM 770 C CA . MET A 1 99 ? 4.536 5.627 2.709 1.00 80.31 99 MET A CA 1
ATOM 771 C C . MET A 1 99 ? 5.695 6.100 1.847 1.00 80.31 99 MET A C 1
ATOM 773 O O . MET A 1 99 ? 5.503 6.397 0.668 1.00 80.31 99 MET A O 1
ATOM 777 N N . VAL A 1 100 ? 6.877 6.189 2.444 1.00 80.94 100 VAL A N 1
ATOM 778 C CA . VAL A 1 100 ? 8.106 6.625 1.783 1.00 80.94 100 VAL A CA 1
ATOM 779 C C . VAL A 1 100 ? 9.051 5.437 1.723 1.00 80.94 100 VAL A C 1
ATOM 781 O O . VAL A 1 100 ? 9.344 4.829 2.750 1.00 80.94 100 VAL A O 1
ATOM 784 N N . GLY A 1 101 ? 9.480 5.086 0.517 1.00 77.81 101 GLY A N 1
ATOM 785 C CA . GLY A 1 101 ? 10.412 3.991 0.276 1.00 77.81 101 GLY A CA 1
ATOM 786 C C . GLY A 1 101 ? 11.573 4.446 -0.585 1.00 77.81 101 GLY A C 1
ATOM 787 O O . GLY A 1 101 ? 11.642 5.603 -1.003 1.00 77.81 101 GLY A O 1
ATOM 788 N N . GLU A 1 102 ? 12.480 3.515 -0.846 1.00 82.19 102 GLU A N 1
ATOM 789 C CA . GLU A 1 102 ? 13.605 3.721 -1.749 1.00 82.19 102 GLU A CA 1
ATOM 790 C C . GLU A 1 102 ? 13.195 3.306 -3.167 1.00 82.19 102 GLU A C 1
ATOM 792 O O . GLU A 1 102 ? 12.895 2.128 -3.398 1.00 82.19 102 GLU A O 1
ATOM 797 N N . PRO A 1 103 ? 13.121 4.255 -4.120 1.00 84.75 103 PRO A N 1
ATOM 798 C CA . PRO A 1 103 ? 12.721 3.930 -5.474 1.00 84.75 103 PRO A CA 1
ATOM 799 C C . PRO A 1 103 ? 13.760 3.061 -6.181 1.00 84.75 103 PRO A C 1
ATOM 801 O O . PRO A 1 103 ? 14.962 3.273 -6.029 1.00 84.75 103 PRO A O 1
ATOM 804 N N . TYR A 1 104 ? 13.306 2.123 -7.007 1.00 84.44 104 TYR A N 1
ATOM 805 C CA . TYR A 1 104 ? 14.179 1.288 -7.827 1.00 84.44 104 TYR A CA 1
ATOM 806 C C . TYR A 1 104 ? 13.647 1.125 -9.252 1.00 84.44 104 TYR A C 1
ATOM 808 O O . TYR A 1 104 ? 12.441 1.154 -9.510 1.00 84.44 104 TYR A O 1
ATOM 816 N N . ASN A 1 105 ? 14.576 0.917 -10.183 1.00 87.19 105 ASN A N 1
ATOM 817 C CA . ASN A 1 105 ? 14.281 0.697 -11.594 1.00 87.19 105 ASN A CA 1
ATOM 818 C C . ASN A 1 105 ? 13.995 -0.778 -11.884 1.00 87.19 105 ASN A C 1
ATOM 820 O O . ASN A 1 105 ? 14.736 -1.666 -11.462 1.00 87.19 105 ASN A O 1
ATOM 824 N N . SER A 1 106 ? 12.964 -1.033 -12.685 1.00 86.06 106 SER A N 1
ATOM 825 C CA . SER A 1 106 ? 12.712 -2.340 -13.289 1.00 86.06 106 SER A CA 1
ATOM 826 C C . SER A 1 106 ? 12.158 -2.155 -14.701 1.00 86.06 106 SER A C 1
ATOM 828 O O . SER A 1 106 ? 10.994 -1.798 -14.901 1.00 86.06 106 SER A O 1
ATOM 830 N N . GLY A 1 107 ? 13.021 -2.358 -15.701 1.00 86.50 107 GLY A N 1
ATOM 831 C CA . GLY A 1 107 ? 12.703 -2.047 -17.095 1.00 86.50 107 GLY A CA 1
ATOM 832 C C . GLY A 1 107 ? 12.425 -0.547 -17.279 1.00 86.50 107 GLY A C 1
ATOM 833 O O . GLY A 1 107 ? 13.202 0.263 -16.782 1.00 86.50 107 GLY A O 1
ATOM 834 N N . PRO A 1 108 ? 11.339 -0.154 -17.971 1.00 87.81 108 PRO A N 1
ATOM 835 C CA . PRO A 1 108 ? 10.985 1.251 -18.169 1.00 87.81 108 PRO A CA 1
ATOM 836 C C . PRO A 1 108 ? 10.144 1.834 -17.015 1.00 87.81 108 PRO A C 1
ATOM 838 O O . PRO A 1 108 ? 9.443 2.827 -17.214 1.00 87.81 108 PRO A O 1
ATOM 841 N N . TYR A 1 109 ? 10.134 1.194 -15.842 1.00 88.50 109 TYR A N 1
ATOM 842 C CA . TYR A 1 109 ? 9.286 1.568 -14.713 1.00 88.50 109 TYR A CA 1
ATOM 843 C C . TYR A 1 109 ? 10.107 1.845 -13.454 1.00 88.50 109 TYR A C 1
ATOM 845 O O . TYR A 1 109 ? 11.052 1.117 -13.143 1.00 88.50 109 TYR A O 1
ATOM 853 N N . CYS A 1 110 ? 9.667 2.843 -12.695 1.00 88.75 110 CYS A N 1
ATOM 854 C CA . CYS A 1 110 ? 10.182 3.184 -11.379 1.00 88.75 110 CYS A CA 1
ATOM 855 C C . CYS A 1 110 ? 9.209 2.737 -10.305 1.00 88.75 110 CYS A C 1
ATOM 857 O O . CYS A 1 110 ? 8.095 3.246 -10.226 1.00 88.75 110 CYS A O 1
ATOM 859 N N . TYR A 1 111 ? 9.641 1.799 -9.476 1.00 88.19 111 TYR A N 1
ATOM 860 C CA . TYR A 1 111 ? 8.891 1.305 -8.331 1.00 88.19 111 TYR A CA 1
ATOM 861 C C . TYR A 1 111 ? 9.312 2.062 -7.081 1.00 88.19 111 TYR A C 1
ATOM 863 O O . TYR A 1 111 ? 10.470 2.435 -6.960 1.00 88.19 111 TYR A O 1
ATOM 871 N N . ASN A 1 112 ? 8.411 2.235 -6.121 1.00 85.88 112 ASN A N 1
ATOM 872 C CA . ASN A 1 112 ? 8.711 2.883 -4.840 1.00 85.88 112 ASN A CA 1
ATOM 873 C C . ASN A 1 112 ? 9.058 1.904 -3.697 1.00 85.88 112 ASN A C 1
ATOM 875 O O . ASN A 1 112 ? 9.111 2.305 -2.534 1.00 85.88 112 ASN A O 1
ATOM 879 N N . GLY A 1 113 ? 9.255 0.623 -4.019 1.00 85.38 113 GLY A N 1
ATOM 880 C CA . GLY A 1 113 ? 9.422 -0.448 -3.036 1.00 85.38 113 GLY A CA 1
ATOM 881 C C . GLY A 1 113 ? 8.108 -1.093 -2.588 1.00 85.38 113 GLY A C 1
ATOM 882 O O . GLY A 1 113 ? 7.016 -0.617 -2.890 1.00 85.38 113 GLY A O 1
ATOM 883 N N . ALA A 1 114 ? 8.218 -2.226 -1.893 1.00 88.94 114 ALA A N 1
ATOM 884 C CA . ALA A 1 114 ? 7.073 -2.923 -1.318 1.00 88.94 114 ALA A CA 1
ATOM 885 C C . ALA A 1 114 ? 6.864 -2.525 0.149 1.00 88.94 114 ALA A C 1
ATOM 887 O O . ALA A 1 114 ? 7.811 -2.465 0.938 1.00 88.94 114 ALA A O 1
ATOM 888 N N . PHE A 1 115 ? 5.607 -2.309 0.521 1.00 89.00 115 PHE A N 1
ATOM 889 C CA . PHE A 1 115 ? 5.174 -1.942 1.862 1.00 89.00 115 PHE A CA 1
ATOM 890 C C . PHE A 1 115 ? 4.193 -2.977 2.385 1.00 89.00 115 PHE A C 1
ATOM 892 O O . PHE A 1 115 ? 3.198 -3.286 1.733 1.00 89.00 115 PHE A O 1
ATOM 899 N N . LEU A 1 116 ? 4.439 -3.478 3.587 1.00 88.75 116 LEU A N 1
ATOM 900 C CA . LEU A 1 116 ? 3.454 -4.223 4.350 1.00 88.75 116 LEU A CA 1
ATOM 901 C C . LEU A 1 116 ? 2.579 -3.241 5.114 1.00 88.75 116 LEU A C 1
ATOM 903 O O . LEU A 1 116 ? 3.057 -2.515 5.983 1.00 88.75 116 LEU A O 1
ATOM 907 N N . VAL A 1 117 ? 1.293 -3.247 4.789 1.00 86.88 117 VAL A N 1
ATOM 908 C CA . VAL A 1 117 ? 0.267 -2.455 5.458 1.00 86.88 117 VAL A CA 1
ATOM 909 C C . VAL A 1 117 ? -0.543 -3.399 6.333 1.00 86.88 117 VAL A C 1
ATOM 911 O O . VAL A 1 117 ? -1.122 -4.353 5.823 1.00 86.88 117 VAL A O 1
ATOM 914 N N . ILE A 1 118 ? -0.574 -3.144 7.640 1.00 85.69 118 ILE A N 1
ATOM 915 C CA . ILE A 1 118 ? -1.355 -3.887 8.636 1.00 85.69 118 ILE A CA 1
ATOM 916 C C . ILE A 1 118 ? -2.302 -2.909 9.310 1.00 85.69 118 ILE A C 1
ATOM 918 O O . ILE A 1 118 ? -1.878 -1.853 9.771 1.00 85.69 118 ILE A O 1
ATOM 922 N N . SER A 1 119 ? -3.571 -3.262 9.416 1.00 80.88 119 SER A N 1
ATOM 923 C CA . SER A 1 119 ? -4.600 -2.429 10.012 1.00 80.88 119 SER A CA 1
ATOM 924 C C . SER A 1 119 ? -5.552 -3.246 10.873 1.00 80.88 119 SER A C 1
ATOM 926 O O . SER A 1 119 ? -5.773 -4.420 10.619 1.00 80.88 119 SER A O 1
ATOM 928 N N . GLU A 1 120 ? -6.135 -2.633 11.899 1.00 75.94 120 GLU A N 1
ATOM 929 C CA . GLU A 1 120 ? -7.158 -3.283 12.727 1.00 75.94 120 GLU A CA 1
ATOM 930 C C . GLU A 1 120 ? -8.522 -3.389 12.015 1.00 75.94 120 GLU A C 1
ATOM 932 O O . GLU A 1 120 ? -9.370 -4.182 12.420 1.00 75.94 120 GLU A O 1
ATOM 937 N N . LYS A 1 121 ? -8.743 -2.613 10.945 1.00 72.69 121 LYS A N 1
ATOM 938 C CA . LYS A 1 121 ? -9.956 -2.627 10.108 1.00 72.69 121 LYS A CA 1
ATOM 939 C C . LYS A 1 121 ? -9.572 -2.706 8.627 1.00 72.69 121 LYS A C 1
ATOM 941 O O . LYS A 1 121 ? -8.413 -2.527 8.270 1.00 72.69 121 LYS A O 1
ATOM 946 N N . PHE A 1 122 ? -10.545 -2.956 7.753 1.00 67.19 122 PHE A N 1
ATOM 947 C CA . PHE A 1 122 ? -10.310 -3.040 6.307 1.00 67.19 122 PHE A CA 1
ATOM 948 C C . PHE A 1 122 ? -9.628 -1.781 5.752 1.00 67.19 122 PHE A C 1
ATOM 950 O O . PHE A 1 122 ? -10.073 -0.660 6.004 1.00 67.19 122 PHE A O 1
ATOM 957 N N . VAL A 1 123 ? -8.572 -1.985 4.962 1.00 64.50 123 VAL A N 1
ATOM 958 C CA . VAL A 1 123 ? -7.819 -0.908 4.305 1.00 64.50 123 VAL A CA 1
ATOM 959 C C . VAL A 1 123 ? -8.264 -0.783 2.857 1.00 64.50 123 VAL A C 1
ATOM 961 O O . VAL A 1 123 ? -8.287 -1.767 2.118 1.00 64.50 123 VAL A O 1
ATOM 964 N N . LYS A 1 124 ? -8.565 0.445 2.431 1.00 65.88 124 LYS A N 1
ATOM 965 C CA . LYS A 1 124 ? -8.720 0.789 1.019 1.00 65.88 124 LYS A CA 1
ATOM 966 C C . LYS A 1 124 ? -7.505 1.602 0.588 1.00 65.88 124 LYS A C 1
ATOM 968 O O . LYS A 1 124 ? -7.215 2.632 1.184 1.00 65.88 124 LYS A O 1
ATOM 973 N N . LEU A 1 125 ? -6.796 1.117 -0.424 1.00 61.97 125 LEU A N 1
ATOM 974 C CA . LEU A 1 125 ? -5.729 1.874 -1.070 1.00 61.97 125 LEU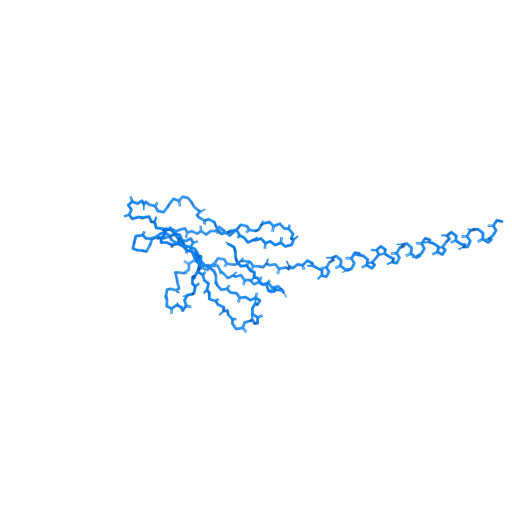 A CA 1
ATOM 975 C C . LEU A 1 125 ? -6.352 2.841 -2.088 1.00 61.97 125 LEU A C 1
ATOM 977 O O . LEU A 1 125 ? -7.330 2.476 -2.751 1.00 61.97 125 LEU A O 1
ATOM 981 N N . LEU A 1 126 ? -5.805 4.053 -2.181 1.00 60.00 126 LEU A N 1
ATOM 982 C CA . LEU A 1 126 ? -6.219 5.102 -3.115 1.00 60.00 126 LEU A CA 1
ATOM 983 C C . LEU A 1 126 ? -5.077 5.438 -4.071 1.00 60.00 126 LEU A C 1
ATOM 985 O O . LEU A 1 126 ? -3.913 5.437 -3.611 1.00 60.00 126 LEU A O 1
#

pLDDT: mean 80.16, std 10.02, range [56.47, 94.5]

Secondary structure (DSSP, 8-state):
-HHHHHHHHHHHHHHHHHHHHHHHHHHHH---EEEEE-----TTS--EEEE-SSEEEEEEE-TTTTTEEEEEEEEE-TTS---S--EEEEEETTEEEEEE---EEETTEEE---EEEEESS-----

Radius of gyration: 23.13 Å; chains: 1; bounding box: 50×39×69 Å